Protein AF-T1CFC8-F1 (afdb_monomer)

Mean predicted aligned error: 6.31 Å

Radius of gyration: 17.5 Å; Cα contacts (8 Å, |Δi|>4): 155; chains: 1; bounding box: 40×36×48 Å

pLDDT: mean 87.21, std 6.53, range [60.69, 95.94]

Structure (mmCIF, N/CA/C/O backbone):
data_AF-T1CFC8-F1
#
_entry.id   AF-T1CFC8-F1
#
loop_
_atom_site.group_PDB
_atom_site.id
_atom_site.type_symbol
_atom_site.label_atom_id
_atom_site.label_alt_id
_atom_site.label_comp_id
_atom_site.label_asym_id
_atom_site.label_entity_id
_atom_site.label_seq_id
_atom_site.pdbx_PDB_ins_code
_atom_site.Cartn_x
_atom_site.Cartn_y
_atom_site.Cartn_z
_atom_site.occupancy
_atom_site.B_iso_or_equiv
_atom_site.auth_seq_id
_atom_site.auth_comp_id
_atom_site.auth_asym_id
_atom_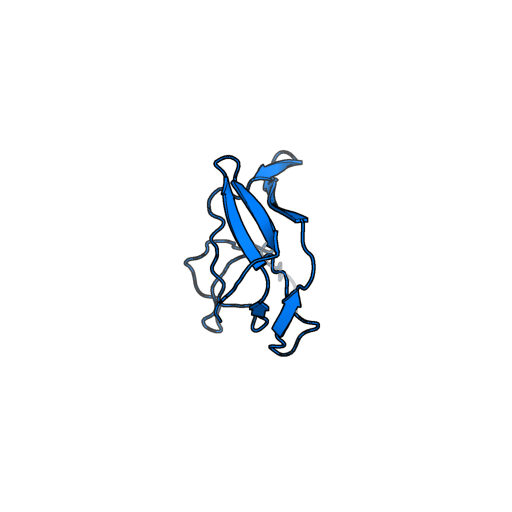site.auth_atom_id
_atom_site.pdbx_PDB_model_num
ATOM 1 N N . MET A 1 1 ? 14.172 -20.351 -25.865 1.00 60.69 1 MET A N 1
ATOM 2 C CA . MET A 1 1 ? 14.456 -18.955 -26.262 1.00 60.69 1 MET A CA 1
ATOM 3 C C . MET A 1 1 ? 15.424 -18.979 -27.435 1.00 60.69 1 MET A C 1
ATOM 5 O O . MET A 1 1 ? 16.367 -19.761 -27.356 1.00 60.69 1 MET A O 1
ATOM 9 N N . PRO A 1 2 ? 15.196 -18.217 -28.518 1.00 78.31 2 PRO A N 1
ATOM 10 C CA . PRO A 1 2 ? 16.147 -18.124 -29.627 1.00 78.31 2 PRO A CA 1
ATOM 11 C C . PRO A 1 2 ? 17.526 -17.648 -29.146 1.00 78.31 2 PRO A C 1
ATOM 13 O O . PRO A 1 2 ? 17.619 -16.866 -28.197 1.00 78.31 2 PRO A O 1
ATOM 16 N N . SER A 1 3 ? 18.591 -18.097 -29.810 1.00 79.94 3 SER A N 1
ATOM 17 C CA . SER A 1 3 ? 19.945 -17.565 -29.612 1.00 79.94 3 SER A CA 1
ATOM 18 C C . SER A 1 3 ? 19.951 -16.053 -29.887 1.00 79.94 3 SER A C 1
ATOM 20 O O . SER A 1 3 ? 19.471 -15.619 -30.931 1.00 79.94 3 SER A O 1
ATOM 22 N N . GLY A 1 4 ? 20.443 -15.254 -28.932 1.00 85.94 4 GLY A N 1
ATOM 23 C CA . GLY A 1 4 ? 20.526 -13.791 -29.046 1.00 85.94 4 GLY A CA 1
ATOM 24 C C . GLY A 1 4 ? 19.344 -13.002 -28.467 1.00 85.94 4 GLY A C 1
ATOM 25 O O . GLY A 1 4 ? 19.382 -11.775 -28.486 1.00 85.94 4 GLY A O 1
ATOM 26 N N . TYR A 1 5 ? 18.315 -13.659 -27.918 1.00 83.94 5 TYR A N 1
ATOM 27 C CA . TYR A 1 5 ? 17.253 -12.948 -27.201 1.00 83.94 5 TYR A CA 1
ATOM 28 C C . TYR A 1 5 ? 17.779 -12.371 -25.876 1.00 83.94 5 TYR A C 1
ATOM 30 O O . TYR A 1 5 ? 18.157 -13.121 -24.975 1.00 83.94 5 TYR A O 1
ATOM 38 N N . SER A 1 6 ? 17.745 -11.044 -25.747 1.00 85.88 6 SER A N 1
ATOM 39 C CA . SER A 1 6 ? 17.881 -10.333 -24.475 1.00 85.88 6 SER A CA 1
ATOM 40 C C . SER A 1 6 ? 16.522 -9.756 -24.110 1.00 85.88 6 SER A C 1
ATOM 42 O O . SER A 1 6 ? 15.936 -9.016 -24.900 1.00 85.88 6 SER A O 1
ATOM 44 N N . SER A 1 7 ? 16.023 -10.071 -22.915 1.00 81.25 7 SER A N 1
ATOM 45 C CA . SER A 1 7 ? 14.828 -9.398 -22.408 1.00 81.25 7 SER A CA 1
ATOM 46 C C . SER A 1 7 ? 15.138 -7.913 -22.204 1.00 81.25 7 SER A C 1
ATOM 48 O O . SER A 1 7 ? 16.224 -7.596 -21.708 1.00 81.25 7 SER A O 1
ATOM 50 N N . PRO A 1 8 ? 14.206 -7.001 -22.528 1.00 82.69 8 PRO A N 1
ATOM 51 C CA . PRO A 1 8 ? 14.256 -5.639 -22.019 1.00 82.69 8 PRO A CA 1
ATOM 52 C C . PRO A 1 8 ? 14.391 -5.645 -20.493 1.00 82.69 8 PRO A C 1
ATOM 54 O O . PRO A 1 8 ? 13.929 -6.583 -19.829 1.00 82.69 8 PRO A O 1
ATOM 57 N N . ALA A 1 9 ? 15.012 -4.599 -19.945 1.00 82.81 9 ALA A N 1
ATOM 58 C CA . ALA A 1 9 ? 15.034 -4.398 -18.503 1.00 82.81 9 ALA A CA 1
ATOM 59 C C . ALA A 1 9 ? 13.585 -4.354 -17.980 1.00 82.81 9 ALA A C 1
ATOM 61 O O . ALA A 1 9 ? 12.752 -3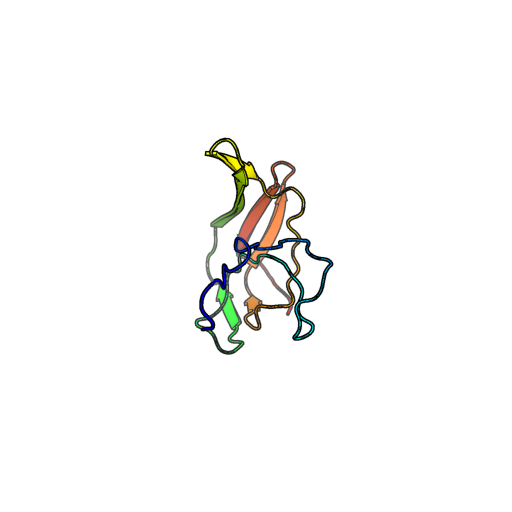.674 -18.588 1.00 82.81 9 ALA A O 1
ATOM 62 N N . PRO A 1 10 ? 13.261 -5.082 -16.898 1.00 75.19 10 PRO A N 1
ATOM 63 C CA . PRO A 1 10 ? 11.916 -5.064 -16.349 1.00 75.19 10 PRO A CA 1
ATOM 64 C C . PRO A 1 10 ? 11.587 -3.650 -15.862 1.00 75.19 10 PRO A C 1
ATOM 66 O O . PRO A 1 10 ? 12.343 -3.057 -15.094 1.00 75.19 10 PRO A O 1
ATOM 69 N N . SER A 1 11 ? 10.455 -3.115 -16.310 1.00 79.44 11 SER A N 1
ATOM 70 C CA . SER A 1 11 ? 9.895 -1.859 -15.815 1.00 79.44 11 SER A CA 1
ATOM 71 C C . SER A 1 11 ? 8.642 -2.158 -15.002 1.00 79.44 11 SER A C 1
ATOM 73 O O . SER A 1 11 ? 7.750 -2.849 -15.491 1.00 79.44 11 SER A O 1
ATOM 75 N N . TYR A 1 12 ? 8.563 -1.608 -13.794 1.00 80.75 12 TYR A N 1
ATOM 76 C CA . TYR A 1 12 ? 7.340 -1.583 -12.999 1.00 80.75 12 TYR A CA 1
ATOM 77 C C . TYR A 1 12 ? 6.788 -0.157 -13.030 1.00 80.75 12 TYR A C 1
ATOM 79 O O . TYR A 1 12 ? 7.496 0.781 -12.661 1.00 80.75 12 TYR A O 1
ATOM 87 N N . LEU A 1 13 ? 5.567 0.016 -13.536 1.00 86.56 13 LEU A N 1
ATOM 88 C CA . LEU A 1 13 ? 4.907 1.316 -13.628 1.00 86.56 13 LEU A CA 1
ATOM 89 C C . LEU A 1 13 ? 3.929 1.462 -12.463 1.00 86.56 13 LEU A C 1
ATOM 91 O O . LEU A 1 13 ? 3.062 0.619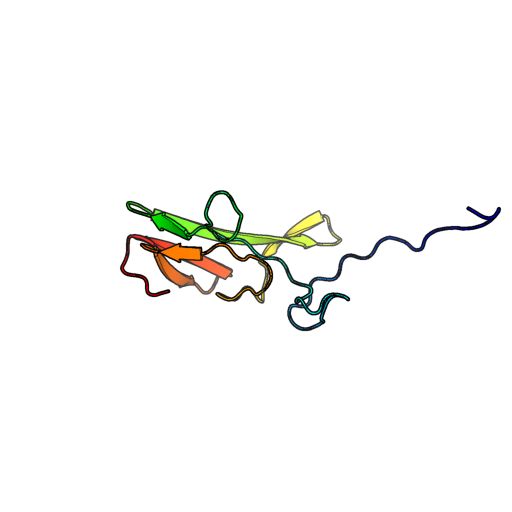 -12.289 1.00 86.56 13 LEU A O 1
ATOM 95 N N . ILE A 1 14 ? 4.037 2.562 -11.720 1.00 87.81 14 ILE A N 1
ATOM 96 C CA . ILE A 1 14 ? 3.024 3.022 -10.764 1.00 87.81 14 ILE A CA 1
ATOM 97 C C . ILE A 1 14 ? 2.622 4.416 -11.236 1.00 87.81 14 ILE A C 1
ATOM 99 O O . ILE A 1 14 ? 3.439 5.335 -11.233 1.00 87.81 14 ILE A O 1
ATOM 103 N N . SER A 1 15 ? 1.391 4.554 -11.714 1.00 86.62 15 SER A N 1
ATOM 104 C CA . SER A 1 15 ? 0.870 5.791 -12.312 1.00 86.62 15 SER A CA 1
ATOM 105 C C . SER A 1 15 ? -0.508 6.184 -11.787 1.00 86.62 15 SER A C 1
ATOM 107 O O . SER A 1 15 ? -0.872 7.352 -11.892 1.00 86.62 15 SER A O 1
ATOM 109 N N . GLY A 1 16 ? -1.285 5.230 -11.256 1.00 84.19 16 GLY A N 1
ATOM 110 C CA . GLY A 1 16 ? -2.645 5.465 -10.758 1.00 84.19 16 GLY A CA 1
ATOM 111 C C . GLY A 1 16 ? -3.670 5.838 -11.835 1.00 84.19 16 GLY A C 1
ATOM 112 O O . GLY A 1 16 ? -4.810 6.145 -11.510 1.00 84.19 16 GLY A O 1
ATOM 113 N N . ASN A 1 17 ? -3.284 5.853 -13.116 1.00 86.12 17 ASN A N 1
ATOM 114 C CA . ASN A 1 17 ? -4.151 6.282 -14.220 1.00 86.12 17 ASN A CA 1
ATOM 115 C C . ASN A 1 17 ? -3.979 5.473 -15.517 1.00 86.12 17 ASN A C 1
ATOM 117 O O . ASN A 1 17 ? -4.762 5.637 -16.451 1.00 86.12 17 ASN A O 1
ATOM 121 N N . THR A 1 18 ? -2.967 4.608 -15.596 1.00 90.50 18 THR A N 1
ATOM 122 C CA . THR A 1 18 ? -2.757 3.704 -16.730 1.00 90.50 18 THR A CA 1
ATOM 123 C C . THR A 1 18 ? -3.272 2.328 -16.356 1.00 90.50 18 THR A C 1
ATOM 125 O O . THR A 1 18 ? -2.899 1.818 -15.305 1.00 90.50 18 THR A O 1
ATOM 128 N N . LEU A 1 19 ? -4.069 1.694 -17.215 1.00 91.00 19 LEU A N 1
ATOM 129 C CA . LEU A 1 19 ? -4.579 0.350 -16.952 1.00 91.00 19 LEU A CA 1
ATOM 130 C C . LEU A 1 19 ? -3.552 -0.738 -17.292 1.00 91.00 19 LEU A C 1
ATOM 132 O O . LEU A 1 19 ? -2.787 -0.633 -18.253 1.00 91.00 19 LEU A O 1
ATOM 136 N N . THR A 1 20 ? -3.548 -1.801 -16.501 1.00 89.31 20 THR A N 1
ATOM 137 C CA . THR A 1 20 ? -2.904 -3.080 -16.793 1.00 89.31 20 THR A CA 1
ATOM 138 C C . THR A 1 20 ? -3.642 -3.787 -17.942 1.00 89.31 20 THR A C 1
ATOM 140 O O . THR A 1 20 ? -4.787 -3.441 -18.255 1.00 89.31 20 THR A O 1
ATOM 143 N N . PRO A 1 21 ? -3.054 -4.827 -18.567 1.00 91.06 21 PRO A N 1
ATOM 144 C CA . PRO A 1 21 ? -3.727 -5.590 -19.623 1.00 91.06 21 PRO A CA 1
ATOM 145 C C . PRO A 1 21 ? -5.064 -6.232 -19.216 1.00 91.06 21 PRO A C 1
ATOM 147 O O . PRO A 1 21 ? -5.842 -6.601 -20.091 1.00 91.06 21 PRO A O 1
ATOM 150 N N . ILE A 1 22 ? -5.329 -6.374 -17.913 1.00 90.75 22 ILE A N 1
ATOM 151 C CA . ILE A 1 22 ? -6.581 -6.928 -17.375 1.00 90.75 22 ILE A CA 1
ATOM 152 C C . ILE A 1 22 ? -7.592 -5.849 -16.952 1.00 90.75 22 ILE A C 1
ATOM 154 O O . ILE A 1 22 ? -8.651 -6.186 -16.436 1.00 90.75 22 ILE A O 1
ATOM 158 N N . GLY A 1 23 ? -7.299 -4.566 -17.195 1.00 91.00 23 GLY A N 1
ATOM 159 C CA . GLY A 1 23 ? -8.224 -3.458 -16.935 1.00 91.00 23 GLY A CA 1
ATOM 160 C C . GLY A 1 23 ? -8.209 -2.909 -15.505 1.00 91.00 23 GLY A C 1
ATOM 161 O O . GLY A 1 23 ? -9.077 -2.111 -15.173 1.00 91.00 23 GLY A O 1
ATOM 162 N N . LEU A 1 24 ? -7.235 -3.313 -14.689 1.00 89.50 24 LEU A N 1
ATOM 163 C CA . LEU A 1 24 ? -6.960 -2.771 -13.350 1.00 89.50 24 LEU A CA 1
ATOM 164 C C . LEU A 1 24 ? -5.964 -1.609 -13.415 1.00 89.50 24 LEU A C 1
ATOM 166 O O . LEU A 1 24 ? -5.269 -1.490 -14.424 1.00 89.50 24 LEU A O 1
ATOM 170 N N . LEU A 1 25 ? -5.871 -0.749 -12.403 1.00 90.38 25 LEU A N 1
ATOM 171 C CA . LEU A 1 25 ? -4.925 0.372 -12.433 1.00 90.38 25 LEU A CA 1
ATOM 172 C C . LEU A 1 25 ? -3.478 -0.125 -12.260 1.00 90.38 25 LEU A C 1
ATOM 174 O O . LEU A 1 25 ? -3.201 -1.121 -11.617 1.00 90.38 25 LEU A O 1
ATOM 178 N N . ASN A 1 26 ? -2.508 0.548 -12.881 1.00 90.25 26 ASN A N 1
ATOM 179 C CA . ASN A 1 26 ? -1.102 0.385 -12.510 1.00 90.25 26 ASN A CA 1
ATOM 180 C C . ASN A 1 26 ? -0.846 1.285 -11.303 1.00 90.25 26 ASN A C 1
ATOM 182 O O . ASN A 1 26 ? -0.417 2.436 -11.473 1.00 90.25 26 ASN A O 1
ATOM 186 N N . ASP A 1 27 ? -1.149 0.800 -10.108 1.00 89.75 27 ASP A N 1
ATOM 187 C CA . ASP A 1 27 ? -0.960 1.525 -8.860 1.00 89.75 27 ASP A CA 1
ATOM 188 C C . ASP A 1 27 ? -0.264 0.670 -7.785 1.00 89.75 27 ASP A C 1
ATOM 190 O O . ASP A 1 27 ? 0.356 -0.363 -8.060 1.00 89.75 27 ASP A O 1
ATOM 194 N N . ALA A 1 28 ? -0.215 1.208 -6.571 1.00 89.00 28 ALA A N 1
ATOM 195 C CA . ALA A 1 28 ? 0.279 0.511 -5.401 1.00 89.00 28 ALA A CA 1
ATOM 196 C C . ALA A 1 28 ? -0.648 0.845 -4.238 1.00 89.00 28 ALA A C 1
ATOM 198 O O . ALA A 1 28 ? -0.865 2.017 -3.929 1.00 89.00 28 ALA A O 1
ATOM 199 N N . GLU A 1 29 ? -1.153 -0.190 -3.580 1.00 88.69 29 GLU A N 1
ATOM 200 C CA . GLU A 1 29 ? -2.131 -0.066 -2.507 1.00 88.69 29 GLU A CA 1
ATOM 201 C C . GLU A 1 29 ? -1.517 -0.527 -1.176 1.00 88.69 29 GLU A C 1
ATOM 203 O O . GLU A 1 29 ? -0.776 -1.511 -1.106 1.00 88.69 29 GLU A O 1
ATOM 208 N N . LEU A 1 30 ? -1.816 0.199 -0.097 1.00 88.88 30 LEU A N 1
ATOM 209 C CA . LEU A 1 30 ? -1.533 -0.218 1.276 1.00 88.88 30 LEU A CA 1
ATOM 210 C C . LEU A 1 30 ? -2.855 -0.226 2.026 1.00 88.88 30 LEU A C 1
ATOM 212 O O . LEU A 1 30 ? -3.410 0.834 2.308 1.00 88.88 30 LEU A O 1
ATOM 216 N N . ILE A 1 31 ? -3.332 -1.419 2.360 1.00 88.44 31 ILE A N 1
ATOM 217 C CA . ILE A 1 31 ? -4.651 -1.601 2.956 1.00 88.44 31 ILE A CA 1
ATOM 218 C C . ILE A 1 31 ? -4.569 -2.236 4.342 1.00 88.44 31 ILE A C 1
ATOM 220 O O . ILE A 1 31 ? -3.700 -3.062 4.631 1.00 88.44 31 ILE A O 1
ATOM 224 N N . LEU A 1 32 ? -5.538 -1.890 5.188 1.00 89.25 32 LEU A N 1
ATOM 225 C CA . LEU A 1 32 ? -5.934 -2.718 6.323 1.00 89.25 32 LEU A CA 1
ATOM 226 C C . LEU A 1 32 ? -7.091 -3.599 5.850 1.00 89.25 32 LEU A C 1
ATOM 228 O O . LEU A 1 32 ? -8.235 -3.158 5.839 1.00 89.25 32 LEU A O 1
ATOM 232 N N . GLY A 1 33 ? -6.778 -4.813 5.401 1.00 89.19 33 GLY A N 1
ATOM 233 C CA . GLY A 1 33 ? -7.743 -5.744 4.811 1.00 89.19 33 GLY A CA 1
ATOM 234 C C . GLY A 1 33 ? -7.940 -7.018 5.626 1.00 89.19 33 GLY A C 1
ATOM 235 O O . GLY A 1 33 ? -7.278 -7.246 6.643 1.00 89.19 33 GLY A O 1
ATOM 236 N N . GLY A 1 34 ? -8.890 -7.848 5.196 1.00 84.19 34 GLY A N 1
ATOM 237 C CA . GLY A 1 34 ? -9.045 -9.215 5.697 1.00 84.19 34 GLY A CA 1
ATOM 238 C C . GLY A 1 34 ? -7.999 -10.184 5.139 1.00 84.19 34 GLY A C 1
ATOM 239 O O . GLY A 1 34 ? -7.139 -9.787 4.356 1.00 84.19 34 GLY A O 1
ATOM 240 N N . PRO A 1 35 ? -8.037 -11.463 5.550 1.00 87.12 35 PRO A N 1
ATOM 241 C CA . PRO A 1 35 ? -7.034 -12.460 5.167 1.00 87.12 35 PRO A CA 1
ATOM 242 C C . PRO A 1 35 ? -7.011 -12.800 3.664 1.00 87.12 35 PRO A C 1
ATOM 244 O O . PRO A 1 35 ? -6.110 -13.518 3.233 1.00 87.12 35 PRO A O 1
ATOM 247 N N . GLY A 1 36 ? -7.985 -12.320 2.882 1.00 87.75 36 GLY A N 1
ATOM 248 C CA . GLY A 1 36 ? -8.031 -12.431 1.425 1.00 87.75 36 GLY A CA 1
ATOM 249 C C . GLY A 1 36 ? -9.400 -12.864 0.897 1.00 87.75 36 GLY A C 1
ATOM 250 O O . GLY A 1 36 ? -10.324 -13.152 1.660 1.00 87.75 36 GLY A O 1
ATOM 251 N N . GLY A 1 37 ? -9.529 -12.944 -0.427 1.00 87.75 37 GLY A N 1
ATOM 252 C CA . GLY A 1 37 ? -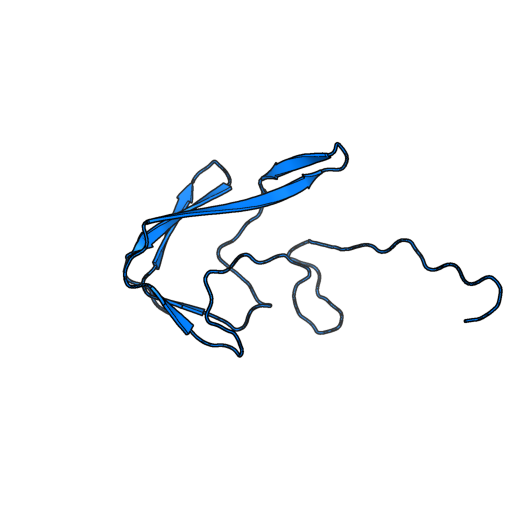10.747 -13.422 -1.088 1.00 87.75 37 GLY A CA 1
ATOM 253 C C . GLY A 1 37 ? -11.915 -12.441 -0.986 1.00 87.75 37 GLY A C 1
ATOM 254 O O . GLY A 1 37 ? -13.068 -12.868 -0.960 1.00 87.75 37 GLY A O 1
ATOM 255 N N . GLY A 1 38 ? -11.624 -11.142 -0.879 1.00 88.44 38 GLY A N 1
ATOM 256 C CA . GLY A 1 38 ? -12.644 -10.102 -0.731 1.00 88.44 38 GLY A CA 1
ATOM 257 C C . GLY A 1 38 ? -13.216 -9.968 0.683 1.00 88.44 38 GLY A C 1
ATOM 258 O O . GLY A 1 38 ? -14.264 -9.362 0.886 1.00 88.44 38 GLY A O 1
ATOM 259 N N . SER A 1 39 ? -12.558 -10.559 1.682 1.00 92.06 39 SER A N 1
ATOM 260 C CA . SER A 1 39 ? -12.998 -10.497 3.077 1.00 92.06 39 SER A CA 1
ATOM 261 C C . SER A 1 39 ? -12.922 -9.082 3.665 1.00 92.06 39 SER A C 1
ATOM 263 O O . SER A 1 39 ? -11.958 -8.352 3.420 1.00 92.06 39 SER A O 1
ATOM 265 N N . THR A 1 40 ? -13.886 -8.746 4.524 1.00 91.25 40 THR A N 1
ATOM 266 C CA . THR A 1 40 ? -13.881 -7.513 5.322 1.00 91.25 40 THR A CA 1
ATOM 267 C C . THR A 1 40 ? -13.219 -7.736 6.682 1.00 91.25 40 THR A C 1
ATOM 269 O O . THR A 1 40 ? -13.587 -8.664 7.406 1.00 91.25 40 THR A O 1
ATOM 272 N N . THR A 1 41 ? -12.298 -6.853 7.075 1.00 91.94 41 THR A N 1
ATOM 273 C CA . THR A 1 41 ? -11.788 -6.777 8.456 1.00 91.94 41 THR A CA 1
ATOM 274 C C . THR A 1 41 ? -12.603 -5.792 9.291 1.00 91.94 41 THR A C 1
ATOM 276 O O . THR A 1 41 ? -12.799 -4.643 8.901 1.00 91.94 41 THR A O 1
ATOM 279 N N . THR A 1 42 ? -13.009 -6.209 10.492 1.00 92.31 42 THR A N 1
ATOM 280 C CA . THR A 1 42 ? -13.626 -5.324 11.493 1.00 92.31 42 THR A CA 1
ATOM 281 C C . THR A 1 42 ? -12.601 -4.934 12.551 1.00 92.31 42 THR A C 1
ATOM 283 O O . THR A 1 42 ? -12.115 -5.789 13.294 1.00 92.31 42 THR A O 1
ATOM 286 N N . LEU A 1 43 ? -12.293 -3.641 12.647 1.00 92.38 43 LEU A N 1
ATOM 287 C CA . LEU A 1 43 ? -11.372 -3.094 13.640 1.00 92.38 43 LEU A CA 1
ATOM 288 C C . LEU A 1 43 ? -12.144 -2.624 14.881 1.00 92.38 43 LEU A C 1
ATOM 290 O O . LEU A 1 43 ? -12.962 -1.713 14.811 1.00 92.38 43 LEU A O 1
ATOM 294 N N . TYR A 1 44 ? -11.875 -3.247 16.031 1.00 92.81 44 TYR A N 1
ATOM 295 C CA . TYR A 1 44 ? -12.499 -2.884 17.316 1.00 92.81 44 TYR A CA 1
ATOM 296 C C . TYR A 1 44 ? -11.683 -1.872 18.117 1.00 92.81 44 TYR A C 1
ATOM 298 O O . TYR A 1 44 ? -12.224 -1.162 18.963 1.00 92.81 44 TYR A O 1
ATOM 306 N N . ASN A 1 45 ? -10.369 -1.853 17.898 1.00 93.94 45 ASN A N 1
ATOM 307 C CA . ASN A 1 45 ? -9.463 -0.918 18.536 1.00 93.94 45 ASN A CA 1
ATOM 308 C C . ASN A 1 45 ? -8.293 -0.634 17.594 1.00 93.94 45 ASN A C 1
ATOM 310 O O . ASN A 1 45 ? -7.595 -1.549 17.158 1.00 93.94 45 ASN A O 1
ATOM 314 N N . LEU A 1 46 ? -8.118 0.637 17.264 1.00 93.81 46 LEU A N 1
ATOM 315 C CA . LEU A 1 46 ? -7.094 1.147 16.375 1.00 93.81 46 LEU A CA 1
ATOM 316 C C . LEU A 1 46 ? -6.666 2.535 16.850 1.00 93.81 46 LEU A C 1
ATOM 318 O O . LEU A 1 46 ? -7.500 3.414 17.084 1.00 93.81 46 LEU A O 1
ATOM 322 N N . ASN A 1 47 ? -5.357 2.720 16.961 1.00 95.38 47 ASN A N 1
ATOM 323 C CA . ASN A 1 47 ? -4.698 4.010 17.092 1.00 95.38 47 ASN A CA 1
ATOM 324 C C . ASN A 1 47 ? -3.360 3.885 16.365 1.00 95.38 47 ASN A C 1
ATOM 326 O O . ASN A 1 47 ? -2.506 3.095 16.769 1.00 95.38 47 ASN A O 1
ATOM 330 N N . GLY A 1 48 ? -3.208 4.587 15.250 1.00 93.62 48 GLY A N 1
ATOM 331 C CA . GLY A 1 48 ? -2.009 4.452 14.442 1.00 93.62 48 GLY A CA 1
ATOM 332 C C . GLY A 1 48 ? -1.950 5.426 13.284 1.00 93.62 48 GLY A C 1
ATOM 333 O O . GLY A 1 48 ? -2.790 6.310 13.129 1.00 93.62 48 GLY A O 1
ATOM 334 N N . SER A 1 49 ? -0.929 5.249 12.457 1.00 93.31 49 SER A N 1
ATOM 335 C CA . SER A 1 49 ? -0.787 5.992 11.215 1.00 93.31 49 SER A CA 1
ATOM 336 C C . SER A 1 49 ? -0.261 5.087 10.110 1.00 93.31 49 SER A C 1
ATOM 338 O O . SER A 1 49 ? 0.498 4.156 10.378 1.00 93.31 49 SER A O 1
ATOM 340 N N . MET A 1 50 ? -0.677 5.358 8.877 1.00 92.38 50 MET A N 1
ATOM 341 C CA . MET A 1 50 ? -0.175 4.705 7.675 1.00 92.38 50 MET A CA 1
ATOM 342 C C . MET A 1 50 ? 0.472 5.731 6.760 1.00 92.38 50 MET A C 1
ATOM 344 O O . MET A 1 50 ? -0.007 6.857 6.606 1.00 92.38 50 MET A O 1
ATOM 348 N N . LYS A 1 51 ? 1.574 5.312 6.147 1.00 90.94 51 LYS A N 1
ATOM 349 C CA . LYS A 1 51 ? 2.330 6.095 5.182 1.00 90.94 51 LYS A CA 1
ATOM 350 C C . LYS A 1 51 ? 2.971 5.159 4.176 1.00 90.94 51 LYS A C 1
ATOM 352 O O . LYS A 1 51 ? 3.558 4.149 4.559 1.00 90.94 51 LYS A O 1
ATOM 357 N N . MET A 1 52 ? 2.879 5.522 2.904 1.00 90.50 52 MET A N 1
ATOM 358 C CA . MET A 1 52 ? 3.547 4.806 1.828 1.00 90.50 52 MET A CA 1
ATOM 359 C C . MET A 1 52 ? 4.805 5.561 1.407 1.00 90.50 52 MET A C 1
ATOM 361 O O . MET A 1 52 ? 4.782 6.779 1.211 1.00 90.50 52 MET A O 1
ATOM 365 N N . HIS A 1 53 ? 5.899 4.819 1.262 1.00 91.62 53 HIS A N 1
ATOM 366 C CA . HIS A 1 53 ? 7.180 5.342 0.814 1.00 91.62 53 HIS A CA 1
ATOM 367 C C . HIS A 1 53 ? 7.638 4.643 -0.459 1.00 91.62 53 HIS A C 1
ATOM 369 O O . HIS A 1 53 ? 7.377 3.456 -0.645 1.00 91.62 53 HIS A O 1
ATOM 375 N N . TYR A 1 54 ? 8.386 5.362 -1.292 1.00 89.44 54 TYR A N 1
ATOM 376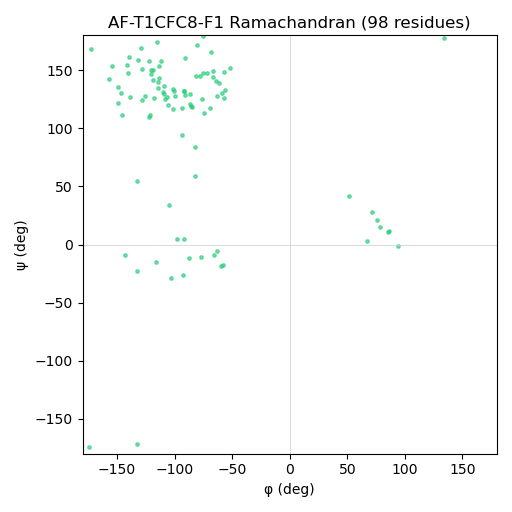 C CA . TYR A 1 54 ? 9.107 4.782 -2.420 1.00 89.44 54 TYR A CA 1
ATOM 377 C C . TYR A 1 54 ? 10.607 5.044 -2.280 1.00 89.44 54 TYR A C 1
ATOM 379 O O . TYR A 1 54 ? 11.025 6.075 -1.748 1.00 89.44 54 TYR A O 1
ATOM 387 N N . LEU A 1 55 ? 11.421 4.102 -2.753 1.00 91.50 55 LEU A N 1
ATOM 388 C CA . LEU A 1 55 ? 12.869 4.259 -2.834 1.00 91.50 55 LEU A CA 1
ATOM 389 C C . LEU A 1 55 ? 13.213 4.983 -4.138 1.00 91.50 55 LEU A C 1
ATOM 391 O O . LEU A 1 55 ? 12.908 4.485 -5.222 1.00 91.50 55 LEU A O 1
ATOM 395 N N . ASN A 1 56 ? 13.831 6.158 -4.051 1.00 89.12 56 ASN A N 1
ATOM 396 C CA . ASN A 1 56 ? 14.239 6.902 -5.240 1.00 89.12 56 ASN A CA 1
ATOM 397 C C . ASN A 1 56 ? 15.558 6.368 -5.835 1.00 89.12 56 ASN A C 1
ATOM 399 O O . ASN A 1 56 ? 16.259 5.559 -5.227 1.00 89.12 56 ASN A O 1
ATOM 403 N N . ALA A 1 57 ? 15.931 6.865 -7.018 1.00 88.75 57 ALA A N 1
ATOM 404 C CA . ALA A 1 57 ? 17.152 6.456 -7.722 1.00 88.75 57 ALA A CA 1
ATOM 405 C C . ALA A 1 57 ? 18.456 6.713 -6.935 1.00 88.75 57 ALA A C 1
ATOM 407 O O . ALA A 1 57 ? 19.478 6.098 -7.227 1.00 88.75 57 ALA A O 1
ATOM 408 N N . ASN A 1 58 ? 18.419 7.588 -5.924 1.00 93.69 58 ASN A N 1
ATOM 409 C CA . ASN A 1 58 ? 19.551 7.894 -5.049 1.00 93.69 58 ASN A CA 1
ATOM 410 C C . ASN A 1 58 ? 19.587 7.004 -3.792 1.00 93.69 58 ASN A C 1
ATOM 412 O O . ASN A 1 58 ? 20.412 7.232 -2.909 1.00 93.69 58 ASN A O 1
ATOM 416 N N . GLY A 1 59 ? 18.688 6.021 -3.674 1.00 93.94 59 GLY A N 1
ATOM 417 C CA . GLY A 1 59 ? 18.618 5.121 -2.523 1.00 93.94 59 GLY A CA 1
ATOM 418 C C . GLY A 1 59 ? 18.006 5.749 -1.268 1.00 93.94 59 GLY A C 1
ATOM 419 O O . GLY A 1 59 ? 18.241 5.257 -0.167 1.00 93.94 59 GLY A O 1
ATOM 420 N N . VAL A 1 60 ? 17.229 6.827 -1.408 1.00 95.94 60 VAL A N 1
ATOM 421 C CA . VAL A 1 60 ? 16.556 7.505 -0.289 1.00 95.94 60 VAL A CA 1
ATOM 422 C C . VAL A 1 60 ? 15.050 7.266 -0.363 1.00 95.94 60 VAL A C 1
ATOM 424 O O . VAL A 1 60 ? 14.454 7.362 -1.436 1.00 95.94 60 VAL A O 1
ATOM 427 N N . TYR A 1 61 ? 14.426 6.975 0.780 1.00 93.69 61 TYR A N 1
ATOM 428 C CA . TYR A 1 61 ? 12.974 6.851 0.872 1.00 93.69 61 TYR A CA 1
ATOM 429 C C . TYR A 1 61 ? 12.299 8.225 0.873 1.00 93.69 61 TYR A C 1
ATOM 431 O O . TYR A 1 61 ? 12.610 9.078 1.704 1.00 93.69 61 TYR A O 1
ATOM 439 N N . GLY A 1 62 ? 11.364 8.424 -0.053 1.00 91.06 62 GLY A N 1
ATOM 440 C CA . GLY A 1 62 ? 10.467 9.578 -0.104 1.00 91.06 62 GLY A CA 1
ATOM 441 C C . GLY A 1 62 ? 9.026 9.170 0.190 1.00 91.06 62 GLY A C 1
ATOM 442 O O . GLY A 1 62 ? 8.671 8.001 0.050 1.00 91.06 62 GLY A O 1
ATOM 443 N N . ASN A 1 63 ? 8.190 10.117 0.612 1.00 88.94 63 ASN A N 1
ATOM 444 C CA . ASN A 1 63 ? 6.745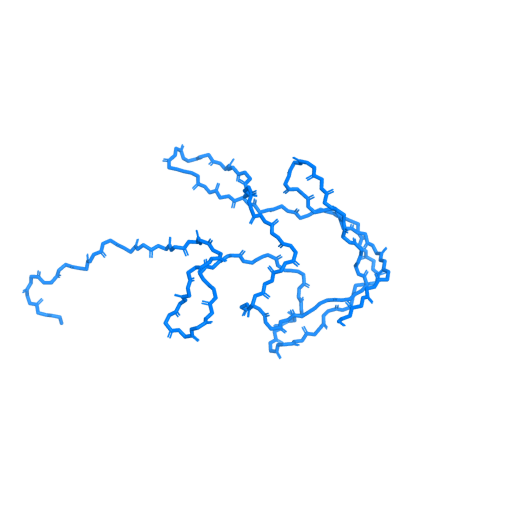 9.896 0.700 1.00 88.94 63 ASN A CA 1
ATOM 445 C C . ASN A 1 63 ? 6.141 9.719 -0.695 1.00 88.94 63 ASN A C 1
ATOM 447 O O . ASN A 1 63 ? 6.615 10.336 -1.650 1.00 88.94 63 ASN A O 1
ATOM 451 N N . MET A 1 64 ? 5.066 8.938 -0.793 1.00 87.06 64 MET A N 1
ATOM 452 C CA . MET A 1 64 ? 4.230 8.908 -1.989 1.00 87.06 64 MET A CA 1
ATOM 453 C C . MET A 1 64 ? 3.373 10.189 -2.060 1.00 87.06 64 MET A C 1
ATOM 455 O O . MET A 1 64 ? 2.488 10.356 -1.223 1.00 87.06 64 MET A O 1
ATOM 459 N N . PRO A 1 65 ? 3.592 11.092 -3.036 1.00 76.56 65 PRO A N 1
ATOM 460 C CA . PRO A 1 65 ? 2.933 12.405 -3.072 1.00 76.56 65 PRO A CA 1
ATOM 461 C C . PRO A 1 65 ? 1.468 12.360 -3.540 1.00 76.56 65 PRO A C 1
ATOM 463 O O . PRO A 1 65 ? 0.760 13.361 -3.471 1.00 76.56 65 PRO A O 1
ATOM 466 N N . SER A 1 66 ? 1.010 11.225 -4.068 1.00 79.50 66 SER A N 1
ATOM 467 C CA . SER A 1 66 ? -0.352 11.036 -4.581 1.00 79.50 66 SER A CA 1
ATOM 468 C C . SER A 1 66 ? -0.948 9.737 -4.046 1.00 79.50 66 SER A C 1
ATOM 470 O O . SER A 1 66 ? -1.340 8.860 -4.808 1.00 79.50 66 SER A O 1
ATOM 472 N N . ALA A 1 67 ? -0.954 9.598 -2.719 1.00 82.88 67 ALA A N 1
ATOM 473 C CA . ALA A 1 67 ? -1.680 8.534 -2.038 1.00 82.88 67 ALA A CA 1
ATOM 474 C C . ALA A 1 67 ? -3.128 8.984 -1.798 1.00 82.88 67 ALA A C 1
ATOM 476 O O . ALA A 1 67 ? -3.367 10.006 -1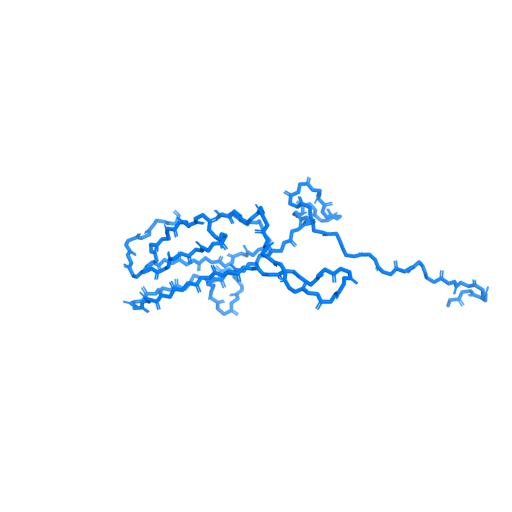.151 1.00 82.88 67 ALA A O 1
ATOM 477 N N . TYR A 1 68 ? -4.079 8.226 -2.333 1.00 80.25 68 TYR A N 1
ATOM 478 C CA . TYR A 1 68 ? -5.510 8.484 -2.205 1.00 80.25 68 TYR A CA 1
ATOM 479 C C . TYR A 1 68 ? -6.168 7.383 -1.373 1.00 80.25 68 TYR A C 1
ATOM 481 O O . TYR A 1 68 ? -5.678 6.258 -1.329 1.00 80.25 68 TYR A O 1
ATOM 489 N N . ASP A 1 69 ? -7.286 7.709 -0.725 1.00 79.31 69 ASP A N 1
ATOM 490 C CA . ASP A 1 69 ? -8.138 6.739 -0.022 1.00 79.31 69 ASP A CA 1
ATOM 491 C C . ASP A 1 69 ? -9.069 6.040 -1.028 1.00 79.31 69 ASP A C 1
ATOM 493 O O . ASP A 1 69 ? -10.286 6.212 -1.028 1.00 79.31 69 ASP A O 1
ATOM 497 N N . PHE A 1 70 ? -8.452 5.383 -2.009 1.00 79.81 70 PHE A N 1
ATOM 498 C CA . PHE A 1 70 ? -9.107 4.695 -3.114 1.00 79.81 70 PHE A CA 1
ATOM 499 C C . PHE A 1 70 ? -8.170 3.621 -3.666 1.00 79.81 70 PHE A C 1
ATOM 501 O O . PHE A 1 70 ? -6.965 3.852 -3.774 1.00 79.81 70 PHE A O 1
ATOM 508 N N . GLY A 1 71 ? -8.749 2.489 -4.053 1.00 78.31 71 GLY A N 1
ATOM 509 C CA . GLY A 1 71 ? -8.074 1.389 -4.725 1.00 78.31 71 GLY A CA 1
ATOM 510 C C . GLY A 1 71 ? -9.065 0.584 -5.564 1.00 78.31 71 GLY A C 1
ATOM 511 O O . GLY A 1 71 ? -10.268 0.594 -5.282 1.00 78.31 71 GLY A O 1
ATOM 512 N N . THR A 1 72 ? -8.580 -0.068 -6.618 1.00 80.19 72 THR A N 1
ATOM 513 C CA . THR A 1 72 ? -9.381 -0.947 -7.492 1.00 80.19 72 THR A CA 1
ATOM 514 C C . THR A 1 72 ? -8.940 -2.398 -7.460 1.00 80.19 72 THR A C 1
ATOM 516 O O . THR A 1 72 ? -9.673 -3.263 -7.945 1.00 80.19 72 THR A O 1
ATOM 519 N N . ASP A 1 73 ? -7.749 -2.661 -6.932 1.00 84.56 73 ASP A N 1
ATOM 520 C CA . ASP A 1 73 ? -7.027 -3.895 -7.217 1.00 84.56 73 ASP A CA 1
ATOM 521 C C . ASP A 1 73 ? -7.126 -4.888 -6.060 1.00 84.56 73 ASP A C 1
ATOM 523 O O . ASP A 1 73 ? -7.139 -6.105 -6.277 1.00 84.56 73 ASP A O 1
ATOM 527 N N . THR A 1 74 ? -7.272 -4.383 -4.836 1.00 83.50 74 THR A N 1
ATOM 528 C CA . THR A 1 74 ? -7.640 -5.187 -3.672 1.00 83.50 74 THR A CA 1
ATOM 529 C C . THR A 1 74 ? -9.158 -5.319 -3.554 1.00 83.50 74 THR A C 1
ATOM 531 O O . THR A 1 74 ? -9.913 -4.351 -3.619 1.00 83.50 74 THR A O 1
ATOM 534 N N . GLY A 1 75 ? -9.634 -6.556 -3.392 1.00 85.38 75 GLY A N 1
ATOM 535 C CA . GLY A 1 75 ? -11.059 -6.837 -3.175 1.00 85.38 75 GLY A CA 1
ATOM 536 C C . GLY A 1 75 ? -11.459 -6.773 -1.700 1.00 85.38 75 GLY A C 1
ATOM 537 O O . GLY A 1 75 ? -12.641 -6.849 -1.365 1.00 85.38 75 GLY A O 1
ATOM 538 N N . GLU A 1 76 ? -10.476 -6.719 -0.805 1.00 90.81 76 GLU A N 1
ATOM 539 C CA . GLU A 1 76 ? -10.653 -6.693 0.638 1.00 90.81 76 GLU A CA 1
ATOM 540 C C . GLU A 1 76 ? -11.118 -5.316 1.120 1.00 90.81 76 GLU A C 1
ATOM 542 O O . GLU A 1 76 ? -10.738 -4.278 0.592 1.00 90.81 76 GLU A O 1
ATOM 547 N N . THR A 1 77 ? -11.914 -5.301 2.186 1.00 89.19 77 THR A N 1
ATOM 548 C CA . THR A 1 77 ? -12.451 -4.061 2.767 1.00 89.19 77 THR A CA 1
ATOM 549 C C . THR A 1 77 ? -12.200 -4.001 4.271 1.00 89.19 77 THR A C 1
ATOM 551 O O . THR A 1 77 ? -11.810 -4.993 4.899 1.00 89.19 77 THR A O 1
ATOM 554 N N . SER A 1 78 ? -12.433 -2.841 4.887 1.00 90.81 78 SER A N 1
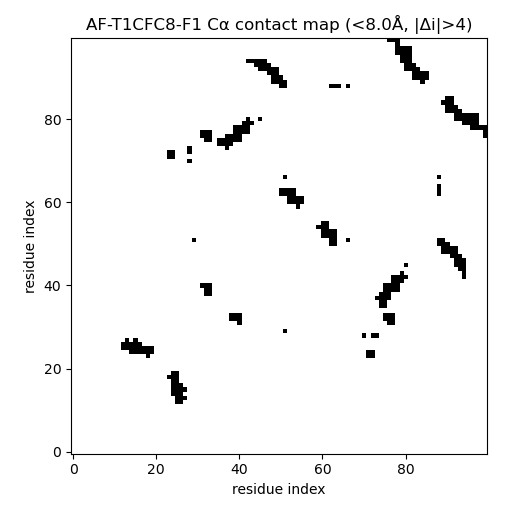ATOM 555 C CA . SER A 1 78 ? -12.439 -2.713 6.344 1.00 90.81 78 SER A CA 1
ATOM 556 C C . SER A 1 78 ? -13.513 -1.772 6.866 1.00 90.81 78 SER A C 1
ATOM 558 O O . SER A 1 78 ? -13.975 -0.865 6.182 1.00 90.81 78 SER A O 1
ATOM 560 N N . GLN A 1 79 ? -13.910 -2.015 8.112 1.00 92.56 79 GLN A N 1
ATOM 561 C CA . GLN A 1 79 ? -14.843 -1.185 8.865 1.00 92.56 79 GLN A CA 1
ATOM 562 C C . GLN A 1 79 ? -14.386 -1.040 10.321 1.00 92.56 79 GLN A C 1
ATOM 564 O O . GLN A 1 79 ? -13.610 -1.852 10.828 1.00 92.56 79 GLN A O 1
ATOM 569 N N . GLY A 1 80 ? -14.893 -0.028 11.022 1.00 93.44 80 GLY A N 1
ATOM 570 C CA . GLY A 1 80 ? -14.452 0.328 12.374 1.00 93.44 80 GLY A CA 1
ATOM 571 C C . GLY A 1 80 ? -13.243 1.274 12.410 1.00 93.44 80 GLY A C 1
ATOM 572 O O . GLY A 1 80 ? -12.656 1.482 13.473 1.00 93.44 80 GLY A O 1
ATOM 573 N N . 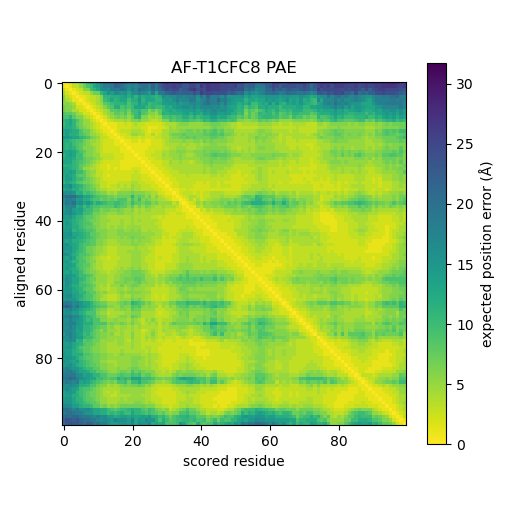VAL A 1 81 ? -12.868 1.858 11.269 1.00 91.75 81 VAL A N 1
ATOM 574 C CA . VAL A 1 81 ? -11.785 2.837 11.130 1.00 91.75 81 VAL A CA 1
ATOM 575 C C . VAL A 1 81 ? -12.321 4.210 10.724 1.00 91.75 81 VAL A C 1
ATOM 577 O O . VAL A 1 81 ? -13.141 4.332 9.815 1.00 91.75 81 VAL A O 1
ATOM 580 N N . ALA A 1 82 ? -11.824 5.246 11.395 1.00 91.56 82 ALA A N 1
ATOM 581 C CA . ALA A 1 82 ? -11.899 6.635 10.971 1.00 91.56 82 ALA A CA 1
ATOM 582 C C . ALA A 1 82 ? -10.515 7.085 10.487 1.00 91.56 82 ALA A C 1
ATOM 584 O O . ALA A 1 82 ? -9.522 6.954 11.215 1.00 91.56 82 ALA A O 1
ATOM 585 N N . VAL A 1 83 ? -10.466 7.628 9.270 1.00 90.12 83 VAL A N 1
ATOM 586 C CA . VAL A 1 83 ? -9.236 8.065 8.601 1.00 90.12 83 VAL A CA 1
ATOM 587 C C . VAL A 1 83 ? -9.207 9.588 8.515 1.00 90.12 83 VAL A C 1
ATOM 589 O O . VAL A 1 83 ? -10.172 10.216 8.085 1.00 90.12 83 VAL A O 1
ATOM 592 N N . ALA A 1 84 ? -8.088 10.191 8.912 1.00 90.00 84 ALA A N 1
ATOM 593 C CA . ALA A 1 84 ? -7.832 11.615 8.726 1.00 90.00 84 ALA A CA 1
ATOM 594 C C . ALA A 1 84 ? -6.476 11.837 8.050 1.00 90.00 84 ALA A C 1
ATOM 596 O O . ALA A 1 84 ? -5.435 11.409 8.554 1.00 90.00 84 ALA A O 1
ATOM 597 N N . TRP A 1 85 ? -6.479 12.548 6.925 1.00 87.06 85 TRP A N 1
ATOM 598 C CA . TRP A 1 85 ? -5.259 12.898 6.203 1.00 87.06 85 TRP A CA 1
ATOM 599 C C . TRP A 1 85 ? -4.508 14.062 6.860 1.00 87.06 85 TRP A C 1
ATOM 601 O O . TRP A 1 85 ? -5.113 15.002 7.375 1.00 87.06 85 TRP A O 1
ATOM 611 N N . SER A 1 86 ? -3.177 14.023 6.804 1.00 86.12 86 SER A N 1
ATOM 612 C CA . SER A 1 86 ? -2.301 15.123 7.223 1.00 86.12 86 SER A CA 1
ATOM 613 C C . SER A 1 86 ? -1.397 15.585 6.081 1.00 86.12 86 SER A C 1
ATOM 615 O O . SER A 1 86 ? -1.090 14.824 5.170 1.00 86.12 86 SER A O 1
ATOM 617 N N . GLN A 1 87 ? -0.904 16.824 6.170 1.00 82.69 87 GLN A N 1
ATOM 618 C CA . GLN A 1 87 ? -0.057 17.465 5.149 1.00 82.69 87 GLN A CA 1
ATOM 619 C C . GLN A 1 87 ? 1.301 16.772 4.906 1.00 82.69 87 GLN A C 1
ATOM 621 O O . GLN A 1 87 ? 2.040 17.184 4.021 1.00 82.69 87 GLN A O 1
ATOM 626 N N . SER A 1 88 ? 1.663 15.751 5.688 1.00 84.19 88 SER A N 1
ATOM 627 C CA . SER A 1 88 ? 2.927 15.006 5.564 1.00 84.19 88 SER A CA 1
ATOM 628 C C . SER A 1 88 ? 2.740 13.623 4.940 1.00 84.19 88 SER A C 1
ATOM 630 O O . SER A 1 88 ? 3.397 12.665 5.356 1.00 84.19 88 SER A O 1
ATOM 632 N N . ASP A 1 89 ? 1.795 13.510 4.013 1.00 87.75 89 ASP A N 1
ATOM 633 C CA . ASP A 1 89 ? 1.416 12.281 3.317 1.00 87.75 89 ASP A CA 1
ATOM 634 C C . ASP A 1 89 ? 1.128 11.101 4.254 1.00 87.75 89 ASP A C 1
ATOM 636 O O . ASP A 1 89 ? 1.616 9.986 4.074 1.00 87.75 89 ASP A O 1
ATOM 640 N N . THR A 1 90 ? 0.423 11.383 5.353 1.00 89.56 90 THR A N 1
ATOM 641 C CA . THR A 1 90 ? 0.150 10.400 6.411 1.00 89.56 90 THR A CA 1
ATOM 642 C C . THR A 1 90 ? -1.340 10.305 6.671 1.00 89.56 90 THR A C 1
ATOM 644 O O . THR A 1 90 ? -1.978 11.320 6.972 1.00 89.56 90 THR A O 1
ATOM 647 N N . ALA A 1 91 ? -1.856 9.081 6.642 1.00 91.38 91 ALA A N 1
ATOM 648 C CA . ALA A 1 91 ? -3.186 8.745 7.118 1.00 91.38 91 ALA A CA 1
ATOM 649 C C . ALA A 1 91 ? -3.128 8.471 8.624 1.00 91.38 91 ALA A C 1
ATOM 651 O O . ALA A 1 91 ? -2.426 7.565 9.067 1.00 91.38 91 ALA A O 1
ATOM 652 N N . ASN A 1 92 ? -3.855 9.251 9.417 1.00 93.12 92 ASN A N 1
ATOM 653 C CA . ASN A 1 92 ? -4.039 9.005 10.843 1.00 93.12 92 ASN A CA 1
ATOM 654 C C . ASN A 1 92 ? -5.283 8.149 11.036 1.00 93.12 92 ASN A C 1
ATOM 656 O O . ASN A 1 92 ? -6.353 8.487 10.530 1.00 93.12 92 ASN A O 1
ATOM 660 N N . LEU A 1 93 ? -5.132 7.058 11.774 1.00 93.56 93 LEU A N 1
ATOM 661 C CA . LEU A 1 93 ? -6.145 6.031 11.925 1.00 93.56 93 LEU A CA 1
ATOM 662 C C . LEU A 1 93 ? -6.576 5.928 13.377 1.00 93.56 93 LEU A C 1
ATOM 664 O O . LEU A 1 93 ? -5.754 5.721 14.273 1.00 93.56 93 LEU A O 1
ATOM 668 N N . ASN A 1 94 ? -7.879 6.024 13.601 1.00 95.06 94 ASN A N 1
ATOM 669 C CA . ASN A 1 94 ? -8.479 5.782 14.902 1.00 95.06 94 ASN A CA 1
ATOM 670 C C . ASN A 1 94 ? -9.672 4.847 14.759 1.00 95.06 94 ASN A C 1
ATOM 672 O O . ASN A 1 94 ? -10.265 4.733 13.688 1.00 95.06 94 ASN A O 1
ATOM 676 N N . THR A 1 95 ? -10.045 4.207 15.860 1.00 95.12 95 THR A N 1
ATOM 677 C CA . THR A 1 95 ? -11.334 3.514 15.941 1.00 95.12 95 THR A CA 1
ATOM 678 C C . THR A 1 95 ? -12.448 4.520 15.686 1.00 95.12 95 THR A C 1
ATOM 680 O O . THR A 1 95 ? -12.478 5.585 16.308 1.00 95.12 95 THR A O 1
ATOM 683 N N . GLY A 1 96 ? -13.375 4.192 14.798 1.00 89.19 96 GLY A N 1
ATOM 684 C CA . GLY A 1 96 ? -14.493 5.073 14.507 1.00 89.19 96 GLY A CA 1
ATOM 685 C C . GLY A 1 96 ? -15.523 4.427 13.595 1.00 89.19 96 GLY A C 1
ATOM 686 O O . GLY A 1 96 ? -15.281 3.349 13.053 1.00 89.19 96 GLY A O 1
ATOM 687 N N . PRO A 1 97 ? -16.699 5.051 13.449 1.00 80.75 97 PRO A N 1
ATOM 688 C CA . PRO A 1 97 ? -17.708 4.559 12.527 1.00 80.75 97 PRO A CA 1
ATOM 689 C C . PRO A 1 97 ? -17.167 4.585 11.093 1.00 80.75 97 PRO A C 1
ATOM 691 O O . PRO A 1 97 ? -16.530 5.552 10.681 1.00 80.75 97 PRO A O 1
ATOM 694 N N . SER A 1 98 ? -17.464 3.532 10.337 1.00 76.69 98 SER A N 1
ATOM 695 C CA . SER A 1 98 ? -17.185 3.425 8.902 1.00 76.69 98 SER A CA 1
ATOM 696 C C . SER A 1 98 ? -18.466 3.026 8.190 1.00 76.69 98 SER A C 1
ATOM 698 O O . SER A 1 98 ? -19.294 2.318 8.767 1.00 76.69 98 SER A O 1
ATOM 700 N N . PHE A 1 99 ? -18.595 3.433 6.935 1.00 64.31 99 PHE A N 1
ATOM 701 C CA . PHE A 1 99 ? -19.563 2.869 6.005 1.00 64.31 99 PHE A CA 1
ATOM 702 C C . PHE A 1 99 ? -18.791 2.150 4.903 1.00 64.31 99 PHE A C 1
ATOM 704 O O . PHE A 1 99 ? -17.708 2.608 4.538 1.00 64.31 99 PHE A O 1
ATOM 711 N N . LEU A 1 100 ? -19.335 1.023 4.442 1.00 61.78 100 LEU A N 1
ATOM 712 C CA . LEU A 1 100 ? -18.844 0.303 3.271 1.00 61.78 100 LEU A CA 1
ATOM 713 C C . LEU A 1 100 ? -19.474 0.895 2.007 1.00 61.78 100 LEU A C 1
ATOM 715 O O . LEU A 1 100 ? -20.706 1.136 2.050 1.00 61.78 100 LEU A O 1
#

InterPro domains:
  IPR007981 Peptidase A5, thermopsin [PF05317] (9-81)

Solvent-accessible surface area (backbone atoms only — not comparable to full-atom values): 6614 Å² total; per-residue (Å²): 131,68,92,87,75,71,80,75,81,89,81,85,71,71,68,70,75,47,66,43,100,86,72,41,64,24,54,86,86,89,79,76,50,32,102,52,95,48,29,67,29,78,45,88,75,50,79,51,71,50,69,57,68,45,74,42,100,88,75,47,78,41,72,45,93,82,76,65,102,71,82,81,78,68,66,42,35,58,36,28,50,31,80,44,82,46,99,79,57,31,40,37,37,31,53,32,83,52,81,131

Secondary structure (DSSP, 8-state):
--TT--PPPP-----SSSBPTTS-BS--------SSTTPEEEPSS-EEEE--EEE-TTS-EEE-TT--S--SS---EEESEEEEEETTTEEEEEE-----

Foldseek 3Di:
DDPPDDDDDDDQDADQPDADPVGFHSHDDDDPFPPAPLEEAEDPWDWDKDWDWDQDPVRDTDTDPDDDPDGDPGSTYYFQWDWDDDPRRMTTIGGDGDDD

Sequence (100 aa):
MPSGYSSPAPSYLISGNTLTPIGLLNDAELILGGPGGGSTTTLYNLNGSMKMHYLNANGVYGNMPSAYDFGTDTGETSQGVAVAWSQSDTANLNTGPSFL

Organism: NCBI:txid410659

Nearest PDB structures (foldseek):
  5lum-assembly2_C  TM=3.090E-01  e=1.963E+00  Homo sapiens
  3l1f-assembly1_A-2  TM=2.601E-01  e=6.106E+00  Bos taurus